Protein AF-A0ABD2Y5P5-F1 (afdb_monomer_lite)

Structure (mmCIF, N/CA/C/O backbone):
data_AF-A0ABD2Y5P5-F1
#
_entry.id   AF-A0ABD2Y5P5-F1
#
loop_
_atom_site.group_PDB
_atom_site.id
_atom_site.type_symbol
_atom_site.label_atom_id
_atom_site.label_alt_id
_atom_site.label_comp_id
_atom_site.label_asym_id
_atom_site.label_entity_id
_atom_site.label_seq_id
_atom_site.pdbx_PDB_ins_code
_atom_site.Cartn_x
_atom_site.Cartn_y
_atom_site.Cartn_z
_atom_site.occupancy
_atom_site.B_iso_or_equiv
_atom_site.auth_seq_id
_atom_site.auth_comp_id
_atom_site.auth_asym_id
_atom_site.auth_atom_id
_atom_site.pdbx_PDB_model_num
ATOM 1 N N . MET A 1 1 ? 3.695 -6.834 -4.003 1.00 49.66 1 MET A N 1
ATOM 2 C CA . MET A 1 1 ? 5.073 -6.501 -4.417 1.00 49.66 1 MET A CA 1
ATOM 3 C C . MET A 1 1 ? 5.995 -6.691 -3.229 1.00 49.66 1 MET A C 1
ATOM 5 O O . MET A 1 1 ? 5.520 -6.470 -2.120 1.00 49.66 1 MET A O 1
ATOM 9 N N . PRO A 1 2 ? 7.258 -7.117 -3.396 1.00 52.12 2 PRO A N 1
ATOM 10 C CA . PRO A 1 2 ? 8.217 -7.084 -2.301 1.00 52.12 2 PRO A CA 1
ATOM 11 C C . PRO A 1 2 ? 8.483 -5.614 -1.974 1.00 52.12 2 PRO A C 1
ATOM 13 O O . PRO A 1 2 ? 9.253 -4.943 -2.649 1.00 52.12 2 PRO A O 1
ATOM 16 N N . GLN A 1 3 ? 7.794 -5.104 -0.956 1.00 58.78 3 GLN A N 1
ATOM 17 C CA . GLN A 1 3 ? 7.821 -3.688 -0.563 1.00 58.78 3 GLN A CA 1
ATOM 18 C C . GLN A 1 3 ? 9.153 -3.288 0.090 1.00 58.78 3 GLN A C 1
ATOM 20 O O . GLN A 1 3 ? 9.392 -2.130 0.409 1.00 58.78 3 GLN A O 1
ATOM 25 N N . ASN A 1 4 ? 10.023 -4.273 0.319 1.00 64.38 4 ASN A N 1
ATOM 26 C CA . ASN A 1 4 ? 11.290 -4.117 0.997 1.00 64.38 4 ASN A CA 1
ATOM 27 C C . ASN A 1 4 ? 12.425 -4.649 0.116 1.00 64.38 4 ASN A C 1
ATOM 29 O O . ASN A 1 4 ? 12.566 -5.860 -0.076 1.00 64.38 4 ASN A O 1
ATOM 33 N N . HIS A 1 5 ? 13.287 -3.739 -0.334 1.00 62.28 5 HIS A N 1
ATOM 34 C CA . HIS A 1 5 ? 14.530 -4.036 -1.054 1.00 62.28 5 HIS A CA 1
ATOM 35 C C . HIS A 1 5 ? 15.489 -4.968 -0.304 1.00 62.28 5 HIS A C 1
ATOM 37 O O . HIS A 1 5 ? 16.393 -5.549 -0.898 1.00 62.28 5 HIS A O 1
ATOM 43 N N . ARG A 1 6 ? 15.328 -5.085 1.019 1.00 62.00 6 ARG A N 1
ATOM 44 C CA . ARG A 1 6 ? 16.136 -5.952 1.883 1.00 62.00 6 ARG A CA 1
ATOM 45 C C . ARG A 1 6 ? 15.536 -7.348 2.055 1.00 62.00 6 ARG A C 1
ATOM 47 O O . ARG A 1 6 ? 16.129 -8.166 2.751 1.00 62.00 6 ARG A O 1
ATOM 54 N N . SER A 1 7 ? 14.374 -7.626 1.461 1.00 75.50 7 SER A N 1
ATOM 55 C CA . SER A 1 7 ? 13.760 -8.953 1.533 1.00 75.50 7 SER A CA 1
ATOM 56 C C . SER A 1 7 ? 14.543 -9.976 0.703 1.00 75.50 7 SER A C 1
ATOM 58 O O . SER A 1 7 ? 15.077 -9.653 -0.357 1.00 75.50 7 SER A O 1
ATOM 60 N N . PHE A 1 8 ? 14.597 -11.226 1.174 1.00 77.94 8 PHE A N 1
ATOM 61 C CA . PHE A 1 8 ? 15.162 -12.342 0.403 1.00 77.94 8 PHE A CA 1
ATOM 62 C C . PHE A 1 8 ? 14.431 -12.523 -0.931 1.00 77.94 8 PHE A C 1
ATOM 64 O O . PHE A 1 8 ? 1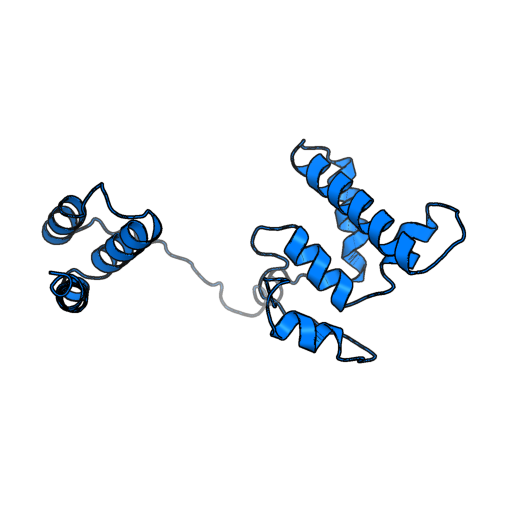5.075 -12.638 -1.966 1.00 77.94 8 PHE A O 1
ATOM 71 N N . LEU A 1 9 ? 13.104 -12.359 -0.918 1.00 79.94 9 LEU A N 1
ATOM 72 C CA . LEU A 1 9 ? 12.267 -12.367 -2.119 1.00 79.94 9 LEU A CA 1
ATOM 73 C C . LEU A 1 9 ? 12.750 -11.382 -3.188 1.00 79.94 9 LEU A C 1
ATOM 75 O O . LEU A 1 9 ? 12.733 -11.715 -4.365 1.00 79.94 9 LEU A O 1
ATOM 79 N N . TRP A 1 10 ? 13.183 -10.177 -2.805 1.00 77.38 10 TRP A N 1
ATOM 80 C CA . TRP A 1 10 ? 13.706 -9.206 -3.766 1.00 77.38 10 TRP A CA 1
ATOM 81 C C . TRP A 1 10 ? 14.985 -9.706 -4.445 1.00 77.38 10 TRP A C 1
ATOM 83 O O . TRP A 1 10 ? 15.111 -9.590 -5.661 1.00 77.38 10 TRP A O 1
ATOM 93 N N . LYS A 1 11 ? 15.914 -10.285 -3.674 1.00 79.56 11 LYS A N 1
ATOM 94 C CA . LYS A 1 11 ? 17.171 -10.827 -4.211 1.00 79.56 11 LYS A CA 1
ATOM 95 C C . LYS A 1 11 ? 16.901 -11.956 -5.196 1.00 79.56 11 LYS A C 1
ATOM 97 O O . LYS A 1 11 ? 17.394 -11.897 -6.320 1.00 79.56 11 LYS A O 1
ATOM 102 N N . ASP A 1 12 ? 16.050 -12.897 -4.802 1.00 83.06 12 ASP A N 1
ATOM 103 C CA . ASP A 1 12 ? 15.679 -14.032 -5.640 1.00 83.06 12 ASP A CA 1
ATOM 104 C C . ASP A 1 12 ? 15.040 -13.533 -6.943 1.00 83.06 12 ASP A C 1
ATOM 106 O O . ASP A 1 12 ? 15.469 -13.893 -8.037 1.00 83.06 12 ASP A O 1
ATOM 110 N N . LEU A 1 13 ? 14.081 -12.605 -6.849 1.00 80.06 13 LEU A N 1
ATOM 111 C CA . LEU A 1 13 ? 13.415 -12.008 -8.010 1.00 80.06 13 LEU A CA 1
ATOM 112 C C . LEU A 1 13 ? 14.384 -11.276 -8.949 1.00 80.06 13 LEU A C 1
ATOM 114 O O . LEU A 1 13 ? 14.219 -11.366 -10.160 1.00 80.06 13 LEU A O 1
ATOM 118 N N . THR A 1 14 ? 15.408 -10.595 -8.430 1.00 75.31 14 THR A N 1
ATOM 119 C CA . THR A 1 14 ? 16.427 -9.958 -9.284 1.00 75.31 14 THR A CA 1
ATOM 120 C C . THR A 1 14 ? 17.362 -10.952 -9.973 1.00 75.31 14 THR A C 1
ATOM 122 O O . THR A 1 14 ? 17.940 -10.627 -11.011 1.00 75.31 14 THR A O 1
ATOM 125 N N . GLU A 1 15 ? 17.525 -12.152 -9.418 1.00 80.88 15 GLU A N 1
ATOM 126 C CA . GLU A 1 15 ? 18.338 -13.215 -10.013 1.00 80.88 15 GLU A CA 1
ATOM 127 C C . GLU A 1 15 ? 17.591 -13.932 -11.151 1.00 80.88 15 GLU A C 1
ATOM 129 O O . GLU A 1 15 ? 18.197 -14.327 -12.154 1.00 80.88 15 GLU A O 1
ATOM 134 N N . PHE A 1 16 ? 16.261 -14.032 -11.053 1.00 79.00 16 PHE A N 1
ATOM 135 C CA . PHE A 1 16 ? 15.421 -14.632 -12.086 1.00 79.00 16 PHE A CA 1
ATOM 136 C C . PHE A 1 16 ? 15.402 -13.804 -13.382 1.00 79.00 16 PHE A C 1
ATOM 138 O O . PHE A 1 16 ? 14.762 -12.760 -13.492 1.00 79.00 16 PHE A O 1
ATOM 145 N N . LYS A 1 17 ? 16.048 -14.323 -14.433 1.00 72.62 17 LYS A N 1
ATOM 146 C CA . LYS A 1 17 ? 15.991 -13.747 -15.786 1.00 72.62 17 LYS A CA 1
ATOM 147 C C . LYS A 1 17 ? 14.814 -14.308 -16.573 1.00 72.62 17 LYS A C 1
ATOM 149 O O . LYS A 1 17 ? 14.927 -15.344 -17.226 1.00 72.62 17 LYS A O 1
ATOM 154 N N . THR A 1 18 ? 13.694 -13.600 -16.555 1.00 76.06 18 THR A N 1
ATOM 155 C CA . THR A 1 18 ? 12.560 -13.867 -17.449 1.00 76.06 18 THR A CA 1
ATOM 156 C C . THR A 1 18 ? 12.461 -12.790 -18.526 1.00 76.06 18 THR A C 1
ATOM 158 O O . THR A 1 18 ? 12.918 -11.662 -18.358 1.00 76.06 18 THR A O 1
ATOM 161 N N . TRP A 1 19 ? 11.880 -13.150 -19.670 1.00 73.00 19 TRP A N 1
ATOM 162 C CA . TRP A 1 19 ? 11.770 -12.252 -20.825 1.00 73.00 19 TRP A CA 1
ATOM 163 C C . TRP A 1 19 ? 10.673 -11.197 -20.655 1.00 73.00 19 TRP A C 1
ATOM 165 O O . TRP A 1 19 ? 10.684 -10.182 -21.345 1.00 73.00 19 TRP A O 1
ATOM 175 N N . ARG A 1 20 ? 9.688 -11.462 -19.789 1.00 79.19 20 ARG A N 1
ATOM 176 C CA . ARG A 1 20 ? 8.538 -10.589 -19.548 1.00 79.19 20 ARG A CA 1
ATOM 177 C C . ARG A 1 20 ? 8.142 -10.663 -18.083 1.00 79.19 20 ARG A C 1
ATOM 179 O O . ARG A 1 20 ? 7.877 -11.747 -17.569 1.00 79.19 20 ARG A O 1
ATOM 186 N N . TRP A 1 21 ? 8.056 -9.501 -17.456 1.00 83.75 21 TRP A N 1
ATOM 187 C CA . TRP A 1 21 ? 7.572 -9.333 -16.095 1.00 83.75 21 TRP A CA 1
ATOM 188 C C . TRP A 1 21 ? 6.183 -8.704 -16.134 1.00 83.75 21 TRP A C 1
ATOM 190 O O . TRP A 1 21 ? 5.989 -7.662 -16.755 1.00 83.75 21 TRP A O 1
ATOM 200 N N . ILE A 1 22 ? 5.217 -9.340 -15.471 1.00 83.94 22 ILE A N 1
ATOM 201 C CA . ILE A 1 22 ? 3.893 -8.763 -15.232 1.00 83.94 22 ILE A CA 1
ATOM 202 C C . ILE A 1 22 ? 3.695 -8.712 -13.725 1.00 83.94 22 ILE A C 1
ATOM 204 O O . ILE A 1 22 ? 3.686 -9.737 -13.045 1.00 83.94 22 ILE A O 1
ATOM 208 N N . ILE A 1 23 ? 3.553 -7.496 -13.215 1.00 83.12 23 ILE A N 1
ATOM 209 C CA . ILE A 1 23 ? 3.338 -7.206 -11.805 1.00 83.12 23 ILE A CA 1
ATOM 210 C C . ILE A 1 23 ? 1.859 -6.876 -11.618 1.00 83.12 23 ILE A C 1
ATOM 212 O O . ILE A 1 23 ? 1.341 -5.944 -12.226 1.00 83.12 23 ILE A O 1
ATOM 216 N N . LEU A 1 24 ? 1.180 -7.650 -10.772 1.00 85.00 24 LEU A N 1
ATOM 217 C CA . LEU A 1 24 ? -0.209 -7.403 -10.400 1.00 85.00 24 LEU A CA 1
ATOM 218 C C . LEU A 1 24 ? -0.253 -6.838 -8.982 1.00 85.00 24 LEU A C 1
ATOM 220 O O . LEU A 1 24 ? 0.206 -7.473 -8.028 1.00 85.00 24 LEU A O 1
ATOM 224 N N . SER A 1 25 ? -0.807 -5.640 -8.840 1.00 80.50 25 SER A N 1
ATOM 225 C CA . SER A 1 25 ? -1.046 -4.999 -7.551 1.00 80.50 25 SER A CA 1
ATOM 226 C C . SER A 1 25 ? -2.407 -4.312 -7.545 1.00 80.50 25 SER A C 1
ATOM 228 O O . SER A 1 25 ? -2.907 -3.858 -8.572 1.00 80.50 25 SER A O 1
ATOM 230 N N . ARG A 1 26 ? -3.038 -4.272 -6.367 1.00 75.00 26 ARG A N 1
ATOM 231 C CA . ARG A 1 26 ? -4.334 -3.605 -6.184 1.00 75.00 26 ARG A CA 1
ATOM 232 C C . ARG A 1 26 ? -4.193 -2.081 -6.158 1.00 75.00 26 ARG A C 1
ATOM 234 O O . ARG A 1 26 ? -5.094 -1.378 -6.595 1.00 75.00 26 ARG A O 1
ATOM 241 N N . THR A 1 27 ? -3.070 -1.592 -5.645 1.00 75.69 27 THR A N 1
ATOM 242 C CA . THR A 1 27 ? -2.660 -0.187 -5.656 1.00 75.69 27 THR A CA 1
ATOM 243 C C . THR A 1 27 ? -1.344 -0.067 -6.428 1.00 75.69 27 THR A C 1
ATOM 245 O O . THR A 1 27 ? -0.521 -0.987 -6.368 1.00 75.69 27 THR A O 1
ATOM 248 N N . PRO A 1 28 ? -1.129 1.019 -7.188 1.00 68.56 28 PRO A N 1
ATOM 249 C CA . PRO A 1 28 ? 0.101 1.194 -7.963 1.00 68.56 28 PRO A CA 1
ATOM 250 C C . PRO A 1 28 ? 1.337 1.338 -7.058 1.00 68.56 28 PRO A C 1
ATOM 252 O O . PRO A 1 28 ? 2.392 0.797 -7.370 1.00 68.56 28 PRO A O 1
ATOM 255 N N . PHE A 1 29 ? 1.187 2.014 -5.920 1.00 73.69 29 PHE A N 1
ATOM 256 C CA . PHE A 1 29 ? 2.123 2.072 -4.796 1.00 73.69 29 PHE A CA 1
ATOM 257 C C . PHE A 1 29 ? 1.312 2.407 -3.539 1.00 73.69 29 PHE A C 1
ATOM 259 O O . PHE A 1 29 ? 0.217 2.962 -3.665 1.00 73.69 29 PHE A O 1
ATOM 266 N N . MET A 1 30 ? 1.787 2.018 -2.354 1.00 64.81 30 MET A N 1
ATOM 267 C CA . MET A 1 30 ? 1.060 2.319 -1.115 1.00 64.81 30 MET A CA 1
ATOM 268 C C . MET A 1 30 ? 1.358 3.741 -0.644 1.00 64.81 30 MET A C 1
ATOM 270 O O . MET A 1 30 ? 0.466 4.576 -0.677 1.00 64.81 30 MET A O 1
ATOM 274 N N . ASP A 1 31 ? 2.616 4.025 -0.299 1.00 67.69 31 ASP A N 1
ATOM 275 C CA . ASP A 1 31 ? 2.998 5.318 0.292 1.00 67.69 31 ASP A CA 1
ATOM 276 C C . ASP A 1 31 ? 4.338 5.869 -0.216 1.00 67.69 31 ASP A C 1
ATOM 278 O O . ASP A 1 31 ? 4.643 7.038 0.007 1.00 67.69 31 ASP A O 1
ATOM 282 N N . ASN A 1 32 ? 5.165 5.059 -0.892 1.00 78.81 32 ASN A N 1
ATOM 283 C CA . ASN A 1 32 ? 6.526 5.463 -1.247 1.00 78.81 32 ASN A CA 1
ATOM 284 C C . ASN A 1 32 ? 6.809 5.332 -2.750 1.00 78.81 32 ASN A C 1
ATOM 286 O O . ASN A 1 32 ? 6.681 4.257 -3.337 1.00 78.81 32 ASN A O 1
ATOM 290 N N . PHE A 1 33 ? 7.291 6.415 -3.362 1.00 83.00 33 PHE A N 1
ATOM 291 C CA . PHE A 1 33 ? 7.791 6.410 -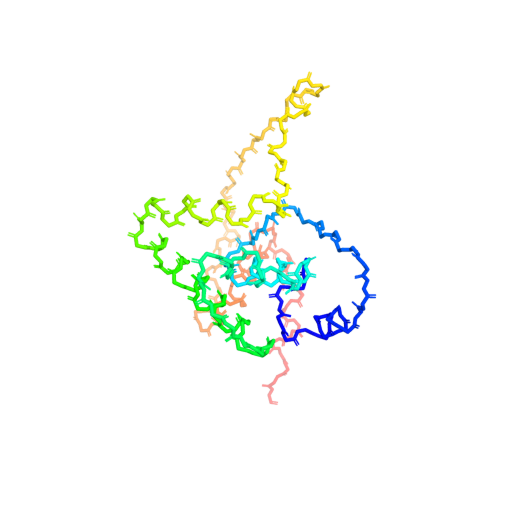4.736 1.00 83.00 33 PHE A CA 1
ATOM 292 C C . PHE A 1 33 ? 9.004 5.492 -4.934 1.00 83.00 33 PHE A C 1
ATOM 294 O O . PHE A 1 33 ? 9.229 5.027 -6.049 1.00 83.00 33 PHE A O 1
ATOM 301 N N . ASP A 1 34 ? 9.772 5.172 -3.892 1.00 80.81 34 ASP A N 1
ATOM 302 C CA . ASP A 1 34 ? 10.814 4.150 -4.004 1.00 80.81 34 ASP A CA 1
ATOM 303 C C . ASP A 1 34 ? 10.221 2.768 -4.296 1.00 80.81 34 ASP A C 1
ATOM 305 O O . ASP A 1 34 ? 10.765 2.042 -5.125 1.00 80.81 34 ASP A O 1
ATOM 309 N N . GLU A 1 35 ? 9.073 2.416 -3.702 1.00 79.88 35 GLU A N 1
ATOM 310 C CA . GLU A 1 35 ? 8.373 1.154 -3.994 1.00 79.88 35 GLU A CA 1
ATOM 311 C C . GLU A 1 35 ? 7.992 1.091 -5.480 1.00 79.88 35 GLU A C 1
ATOM 313 O O . GLU A 1 35 ? 8.218 0.082 -6.152 1.00 79.88 35 GLU A O 1
ATOM 318 N N . LEU A 1 36 ? 7.496 2.209 -6.014 1.00 83.12 36 LEU A N 1
ATOM 319 C CA . LEU A 1 36 ? 7.135 2.329 -7.421 1.00 83.12 36 LEU A CA 1
ATOM 320 C C . LEU A 1 36 ? 8.357 2.222 -8.342 1.00 83.12 36 LEU A C 1
ATOM 322 O O . LEU A 1 36 ? 8.329 1.464 -9.310 1.00 83.12 36 LEU A O 1
ATOM 326 N N . TYR A 1 37 ? 9.448 2.927 -8.026 1.00 81.88 37 TYR A N 1
ATOM 327 C CA . TYR A 1 37 ? 10.703 2.849 -8.782 1.00 81.88 37 TYR A CA 1
ATOM 328 C C . TYR A 1 37 ? 11.225 1.414 -8.857 1.00 81.88 37 TYR A C 1
ATOM 330 O O . TYR A 1 37 ? 11.651 0.945 -9.910 1.00 81.88 37 TYR A O 1
ATOM 338 N N . SER A 1 38 ? 11.151 0.704 -7.736 1.00 79.94 38 SER A N 1
ATOM 339 C CA . SER A 1 38 ? 11.556 -0.695 -7.617 1.00 79.94 38 SER A CA 1
ATOM 340 C C . SER A 1 38 ? 10.758 -1.596 -8.542 1.00 79.94 38 SER A C 1
ATOM 342 O O . SER A 1 38 ? 11.330 -2.369 -9.308 1.00 79.94 38 SER A O 1
ATOM 344 N N . ALA A 1 39 ? 9.430 -1.482 -8.486 1.00 81.94 39 ALA A N 1
ATOM 345 C CA . ALA A 1 39 ? 8.538 -2.271 -9.319 1.00 81.94 39 ALA A CA 1
ATOM 346 C C . ALA A 1 39 ? 8.796 -2.005 -10.810 1.00 81.94 39 ALA A C 1
ATOM 348 O O . ALA A 1 39 ? 8.906 -2.947 -11.593 1.00 81.94 39 ALA A O 1
ATOM 349 N N . LEU A 1 40 ? 8.980 -0.738 -11.191 1.00 81.50 40 LEU A N 1
ATOM 350 C CA . LEU A 1 40 ? 9.293 -0.351 -12.568 1.00 81.50 40 LEU A CA 1
ATOM 351 C C . LEU A 1 40 ? 10.651 -0.892 -13.028 1.00 81.50 40 LEU A C 1
ATOM 353 O O . LEU A 1 40 ? 10.762 -1.382 -14.150 1.00 81.50 40 LEU A O 1
ATOM 357 N N . PHE A 1 41 ? 11.666 -0.855 -12.161 1.00 78.75 41 PHE A N 1
ATOM 358 C CA . PHE A 1 41 ? 12.997 -1.374 -12.470 1.00 78.75 41 PHE A CA 1
ATOM 359 C C . PHE A 1 41 ? 13.012 -2.900 -12.643 1.00 78.75 41 PHE A C 1
ATOM 361 O O . PHE A 1 41 ? 13.723 -3.402 -13.510 1.00 78.75 41 PHE A O 1
ATOM 368 N N . LEU A 1 42 ? 12.210 -3.642 -11.869 1.00 79.50 42 LEU A N 1
ATOM 369 C CA . LEU A 1 42 ? 12.037 -5.086 -12.077 1.00 79.50 42 LEU A CA 1
ATOM 370 C C . LEU A 1 42 ? 11.343 -5.396 -13.403 1.00 79.50 42 LEU A C 1
ATOM 372 O O . LEU A 1 42 ? 11.753 -6.316 -14.105 1.00 79.50 42 LEU A O 1
ATOM 376 N N . VAL A 1 43 ? 10.288 -4.646 -13.741 1.00 80.31 43 VAL A N 1
ATOM 377 C CA . VAL A 1 43 ? 9.523 -4.882 -14.975 1.00 80.31 43 VAL A CA 1
ATOM 378 C C . VAL A 1 43 ? 10.347 -4.558 -16.212 1.00 80.31 43 VAL A C 1
ATOM 380 O O . VAL A 1 43 ? 10.240 -5.245 -17.228 1.00 80.31 43 VAL A O 1
ATOM 383 N N . ASN A 1 44 ? 11.173 -3.519 -16.123 1.00 76.31 44 ASN A N 1
ATOM 384 C CA . ASN A 1 44 ? 12.008 -3.079 -17.218 1.00 76.31 44 ASN A CA 1
ATOM 385 C C . ASN A 1 44 ? 13.389 -2.624 -16.712 1.00 76.31 44 ASN A C 1
ATOM 387 O O . ASN A 1 44 ? 13.565 -1.459 -16.352 1.00 76.31 44 ASN A O 1
ATOM 391 N N . PRO A 1 45 ? 14.410 -3.493 -16.733 1.00 70.31 45 PRO A N 1
ATOM 392 C CA . PRO A 1 45 ? 15.773 -3.085 -16.388 1.00 70.31 45 PRO A CA 1
ATOM 393 C C . PRO A 1 45 ? 16.362 -2.068 -17.392 1.00 70.31 45 PRO A C 1
ATOM 395 O O . PRO A 1 45 ? 17.225 -1.262 -17.029 1.00 70.31 45 PRO A O 1
ATOM 398 N N . ASP A 1 46 ? 15.846 -2.031 -18.627 1.00 68.06 46 ASP A N 1
ATOM 399 C CA . ASP A 1 46 ? 16.237 -1.093 -19.691 1.00 68.06 46 ASP A CA 1
ATOM 400 C C . ASP A 1 46 ? 15.439 0.226 -19.651 1.00 68.06 46 ASP A C 1
ATOM 402 O O . ASP A 1 46 ? 15.582 1.094 -20.519 1.00 68.06 46 ASP A O 1
ATOM 406 N N . LEU A 1 47 ? 14.648 0.451 -18.594 1.00 66.31 47 LEU A N 1
ATOM 407 C CA . LEU A 1 47 ? 14.005 1.738 -18.297 1.00 66.31 47 LEU A CA 1
ATOM 408 C C . LEU A 1 47 ? 15.033 2.889 -18.334 1.00 66.31 47 LEU A C 1
ATOM 410 O O . LEU A 1 47 ? 14.719 4.009 -18.745 1.00 66.31 47 LEU A O 1
ATOM 414 N N . SER A 1 48 ? 16.295 2.579 -18.003 1.00 58.94 48 SER A N 1
ATOM 415 C CA . SER A 1 48 ? 17.439 3.494 -18.105 1.00 58.94 48 SER A CA 1
ATOM 416 C C . SER A 1 48 ? 17.714 4.036 -19.493 1.00 58.94 48 SER A C 1
ATOM 418 O O . SER A 1 48 ? 17.996 5.228 -19.622 1.00 58.94 48 SER A O 1
ATOM 420 N N . ASP A 1 49 ? 17.544 3.229 -20.529 1.00 59.50 49 ASP A N 1
ATOM 421 C CA . ASP A 1 49 ? 17.832 3.644 -21.895 1.00 59.50 49 ASP A CA 1
ATOM 422 C C . ASP A 1 49 ? 16.698 4.498 -22.477 1.00 59.50 49 ASP A C 1
ATOM 424 O O . ASP A 1 49 ? 16.954 5.492 -23.161 1.00 59.50 49 ASP A O 1
ATOM 428 N N . THR A 1 50 ? 15.447 4.208 -22.108 1.00 55.19 50 THR A N 1
ATOM 429 C CA . THR A 1 50 ? 14.268 4.960 -22.577 1.00 55.19 50 THR A CA 1
ATOM 430 C C . THR A 1 50 ? 14.268 6.396 -22.038 1.00 55.19 50 THR A C 1
ATOM 432 O O . THR A 1 50 ? 14.013 7.351 -22.773 1.00 55.19 50 THR A O 1
ATOM 435 N N . ILE A 1 51 ? 14.637 6.572 -20.767 1.00 54.88 51 ILE A N 1
ATOM 436 C CA . ILE A 1 51 ? 14.630 7.875 -20.084 1.00 54.88 51 ILE A CA 1
ATOM 437 C C . ILE A 1 51 ? 15.931 8.656 -20.328 1.00 54.88 51 ILE A C 1
ATOM 439 O O . ILE A 1 51 ? 15.896 9.889 -20.413 1.00 54.88 51 ILE A O 1
ATOM 443 N N . SER A 1 52 ? 17.070 7.964 -20.471 1.00 51.09 52 SER A N 1
ATOM 444 C CA . SER A 1 52 ? 18.362 8.591 -20.776 1.00 51.09 52 SER A CA 1
ATOM 445 C C . SER A 1 52 ? 18.489 9.021 -22.238 1.00 51.09 52 SER A C 1
ATOM 447 O O . SER A 1 52 ? 19.311 9.883 -22.514 1.00 51.09 52 SER A O 1
ATOM 449 N N . SER A 1 53 ? 17.679 8.506 -23.172 1.00 46.06 53 SER A N 1
ATOM 450 C CA . SER A 1 53 ? 17.726 8.910 -24.593 1.00 46.06 53 SER A CA 1
ATOM 451 C C . SER A 1 53 ? 17.465 10.408 -24.843 1.00 46.06 53 SER A C 1
ATOM 453 O O . SER A 1 53 ? 17.867 10.937 -25.875 1.00 46.06 53 SER A O 1
ATOM 455 N N . LYS A 1 54 ? 16.865 11.126 -23.879 1.00 48.50 54 LYS A N 1
ATOM 456 C CA . LYS A 1 54 ? 16.730 12.598 -23.904 1.00 48.50 54 LYS A CA 1
ATOM 457 C C . LYS A 1 54 ? 18.002 13.349 -23.472 1.00 48.50 54 LYS A C 1
ATOM 459 O O . LYS A 1 54 ? 18.047 14.570 -23.574 1.00 48.50 54 LYS A O 1
ATOM 464 N N . SER A 1 55 ? 19.022 12.652 -22.976 1.00 43.06 55 SER A N 1
ATOM 465 C CA . SER A 1 55 ? 20.298 13.210 -22.525 1.00 43.06 55 SER A CA 1
ATOM 466 C C . SER A 1 55 ? 21.439 12.440 -23.186 1.00 43.06 55 SER A C 1
ATOM 468 O O . SER A 1 55 ? 21.799 11.334 -22.787 1.00 43.06 55 SER A O 1
ATOM 470 N N . CYS A 1 56 ? 21.997 13.020 -24.245 1.00 38.03 56 CYS A N 1
ATOM 471 C CA . CYS A 1 56 ? 23.150 12.482 -24.950 1.00 38.03 56 CYS A CA 1
ATOM 472 C C . CYS A 1 56 ? 24.318 12.246 -23.977 1.00 38.03 56 CYS A C 1
ATOM 474 O O . CYS A 1 56 ? 24.901 13.209 -23.489 1.00 38.03 56 CYS A O 1
ATOM 476 N N . SER A 1 57 ? 24.705 10.994 -23.719 1.00 40.84 57 SER A N 1
ATOM 477 C CA . SER A 1 57 ? 26.112 10.636 -23.477 1.00 40.84 57 SER A CA 1
ATOM 478 C C . SER A 1 57 ? 26.335 9.123 -23.447 1.00 40.84 57 SER A C 1
ATOM 480 O O . SER A 1 57 ? 25.589 8.347 -22.851 1.00 40.84 57 SER A O 1
ATOM 482 N N . ASN A 1 58 ? 27.414 8.713 -24.111 1.00 48.78 58 ASN A N 1
ATOM 483 C CA . ASN A 1 58 ? 27.982 7.376 -24.031 1.00 48.78 58 ASN A CA 1
ATOM 484 C C . ASN A 1 58 ? 28.473 7.094 -22.600 1.00 48.78 58 ASN A C 1
ATOM 486 O O . ASN A 1 58 ? 29.160 7.941 -22.033 1.00 48.78 58 ASN A O 1
ATOM 490 N N . ASN A 1 59 ? 28.188 5.891 -22.077 1.00 42.03 59 ASN A N 1
ATOM 491 C CA . ASN A 1 59 ? 29.112 4.989 -21.352 1.00 42.03 59 ASN A CA 1
ATOM 492 C C . ASN A 1 59 ? 28.459 4.160 -20.220 1.00 42.03 59 ASN A C 1
ATOM 494 O O . ASN A 1 59 ? 27.643 4.638 -19.444 1.00 42.03 59 ASN A O 1
ATOM 498 N N . ARG A 1 60 ? 28.902 2.891 -20.158 1.00 43.34 60 ARG A N 1
ATOM 499 C CA . ARG A 1 60 ? 28.907 1.899 -19.055 1.00 43.34 60 ARG A CA 1
ATOM 500 C C . ARG A 1 60 ? 27.616 1.741 -18.223 1.00 43.34 60 ARG A C 1
ATOM 502 O O . ARG A 1 60 ? 27.255 2.583 -17.408 1.00 43.34 60 ARG A O 1
ATOM 509 N N . ARG A 1 61 ? 27.002 0.552 -18.335 1.00 48.62 61 ARG A N 1
ATOM 510 C CA . ARG A 1 61 ? 25.754 0.107 -17.666 1.00 48.62 61 ARG A CA 1
ATOM 511 C C . ARG A 1 61 ? 25.663 0.415 -16.157 1.00 48.62 61 ARG A C 1
ATOM 513 O O . ARG A 1 61 ? 24.569 0.667 -15.671 1.00 48.62 61 ARG A O 1
ATOM 520 N N . GLY A 1 62 ? 26.783 0.477 -15.431 1.00 48.72 62 GLY A N 1
ATOM 521 C CA . GLY A 1 62 ? 26.797 0.832 -14.002 1.00 48.72 62 GLY A CA 1
ATOM 522 C C . GLY A 1 62 ? 26.516 2.311 -13.686 1.00 48.72 62 GLY A C 1
ATOM 523 O O . GLY A 1 62 ? 26.083 2.626 -12.584 1.00 48.72 62 GLY A O 1
ATOM 524 N N . GLN A 1 63 ? 26.723 3.230 -14.636 1.00 48.94 63 GLN A N 1
ATOM 525 C CA . GLN A 1 63 ? 26.554 4.676 -14.427 1.00 48.94 63 GLN A CA 1
ATOM 526 C C . GLN A 1 63 ? 25.119 5.152 -14.727 1.00 48.94 63 GLN A C 1
ATOM 528 O O . GLN A 1 63 ? 24.631 6.085 -14.089 1.00 48.94 63 GLN A O 1
ATOM 533 N N . LYS A 1 64 ? 24.415 4.468 -15.640 1.00 53.91 64 LYS A N 1
ATOM 534 C CA . LYS A 1 64 ? 23.055 4.812 -16.098 1.00 53.91 64 LYS A CA 1
ATOM 535 C C . LYS A 1 64 ? 21.978 4.641 -15.022 1.00 53.91 64 LYS A C 1
ATOM 537 O O . LYS A 1 64 ? 21.120 5.508 -14.876 1.00 53.91 64 LYS A O 1
ATOM 542 N N . SER A 1 65 ? 22.068 3.576 -14.220 1.00 57.81 65 SER A N 1
ATOM 543 C CA . SER A 1 65 ? 21.158 3.332 -13.087 1.00 57.81 65 SER A CA 1
ATOM 544 C C . SER A 1 65 ? 21.172 4.490 -12.079 1.00 57.81 65 SER A C 1
ATOM 546 O O . SER A 1 65 ? 20.127 4.912 -11.591 1.00 57.81 65 SER A O 1
ATOM 548 N N . ASN A 1 66 ? 22.348 5.073 -11.821 1.00 64.81 66 ASN A N 1
ATOM 549 C CA . ASN A 1 66 ? 22.483 6.207 -10.904 1.00 64.81 66 ASN A CA 1
ATOM 550 C C . ASN A 1 66 ? 21.911 7.510 -11.480 1.00 64.81 66 ASN A C 1
ATOM 552 O O . ASN A 1 66 ? 21.408 8.334 -10.723 1.00 64.81 66 ASN A O 1
ATOM 556 N N . VAL A 1 67 ? 21.980 7.715 -12.800 1.00 68.88 67 VAL A N 1
ATOM 557 C CA . VAL A 1 67 ? 21.404 8.903 -13.457 1.00 68.88 67 VAL A CA 1
ATOM 558 C C . VAL A 1 67 ? 19.881 8.854 -13.417 1.00 68.88 67 VAL A C 1
ATOM 560 O O . VAL A 1 67 ? 19.250 9.853 -13.072 1.00 68.88 67 VAL A O 1
ATOM 563 N N . LEU A 1 68 ? 19.289 7.689 -13.697 1.00 72.94 68 LEU A N 1
ATOM 564 C CA . LEU A 1 68 ? 17.851 7.511 -13.537 1.00 72.94 68 LEU A CA 1
ATOM 565 C C . LEU A 1 68 ? 17.391 7.737 -12.114 1.00 72.94 68 LEU A C 1
ATOM 567 O O . LEU A 1 68 ? 16.438 8.479 -11.914 1.00 72.94 68 LEU A O 1
ATOM 571 N N . LYS A 1 69 ? 18.057 7.100 -11.146 1.00 79.19 69 LYS A N 1
ATOM 572 C CA . LYS A 1 69 ? 17.662 7.214 -9.748 1.00 79.19 69 LYS A CA 1
ATOM 573 C C . LYS A 1 69 ? 17.726 8.672 -9.294 1.00 79.19 69 LYS A C 1
ATOM 575 O O . LYS A 1 69 ? 16.758 9.172 -8.748 1.00 79.19 69 LYS A O 1
ATOM 580 N N . LYS A 1 70 ? 18.773 9.412 -9.678 1.00 79.69 70 LYS A N 1
ATOM 581 C CA . LYS A 1 70 ? 18.870 10.861 -9.427 1.00 79.69 70 LYS A CA 1
ATOM 582 C C . LYS A 1 70 ? 17.748 11.673 -10.075 1.00 79.69 70 LYS A C 1
ATOM 584 O O . LYS A 1 70 ? 17.239 12.600 -9.449 1.00 79.69 70 LYS A O 1
ATOM 589 N N . ARG A 1 71 ? 17.375 11.372 -11.325 1.00 80.88 71 ARG A N 1
ATOM 590 C CA . ARG A 1 71 ? 16.274 12.069 -12.012 1.00 80.88 71 ARG A CA 1
ATOM 591 C C . ARG A 1 71 ? 14.930 11.739 -11.371 1.00 80.88 71 ARG A C 1
ATOM 593 O O . ARG A 1 71 ? 14.134 12.648 -11.173 1.00 80.88 71 ARG A O 1
ATOM 600 N N . TRP A 1 72 ? 14.712 10.477 -11.015 1.00 84.31 72 TRP A N 1
ATOM 601 C CA . TRP A 1 72 ? 13.546 10.023 -10.268 1.00 84.31 72 TRP A CA 1
ATOM 602 C C . TRP A 1 72 ? 13.435 10.765 -8.939 1.00 84.31 72 TRP A C 1
ATOM 604 O O . TRP A 1 72 ? 12.437 11.435 -8.715 1.00 84.31 72 TRP A O 1
ATOM 614 N N . ASP A 1 73 ? 14.498 10.753 -8.133 1.00 84.38 73 ASP A N 1
ATOM 615 C CA . ASP A 1 73 ? 14.527 11.420 -6.831 1.00 84.38 73 ASP A CA 1
ATOM 616 C C . ASP A 1 73 ? 14.326 12.942 -6.980 1.00 84.38 73 ASP A C 1
ATOM 618 O O . ASP A 1 73 ? 13.699 13.587 -6.143 1.00 84.38 73 ASP A O 1
ATOM 622 N N . SER A 1 74 ? 14.815 13.546 -8.070 1.00 83.38 74 SER A N 1
ATOM 623 C CA . SER A 1 74 ? 14.575 14.966 -8.368 1.00 83.38 74 SER A CA 1
ATOM 624 C C . SER A 1 74 ? 13.108 15.248 -8.699 1.00 83.38 74 SER A C 1
ATOM 626 O O . SER A 1 74 ? 12.564 16.245 -8.228 1.00 83.38 74 SER A O 1
ATOM 628 N N . LEU A 1 75 ? 12.469 14.382 -9.494 1.00 82.25 75 LEU A N 1
ATOM 629 C CA . LEU A 1 75 ? 11.055 14.503 -9.849 1.00 82.25 75 LEU A CA 1
ATOM 630 C C . LEU A 1 75 ? 10.165 14.295 -8.624 1.00 82.25 75 LEU A C 1
ATOM 632 O O . LEU A 1 75 ? 9.298 15.123 -8.370 1.00 82.25 75 LEU A O 1
ATOM 636 N N . THR A 1 76 ? 10.411 13.262 -7.819 1.00 83.31 76 THR A N 1
ATOM 637 C CA . THR A 1 76 ? 9.604 12.973 -6.624 1.00 83.31 76 THR A CA 1
ATOM 638 C C . THR A 1 76 ? 9.729 14.076 -5.574 1.00 83.31 76 THR A C 1
ATOM 640 O O . THR A 1 76 ? 8.717 14.553 -5.073 1.00 83.31 76 THR A O 1
ATOM 643 N N . ASN A 1 77 ? 10.937 14.594 -5.327 1.00 82.06 77 ASN A N 1
ATOM 644 C CA . ASN A 1 77 ? 11.140 15.719 -4.403 1.00 82.06 77 ASN A CA 1
ATOM 645 C C . ASN A 1 77 ? 10.534 17.045 -4.912 1.00 82.06 77 ASN A C 1
ATOM 647 O O . ASN A 1 77 ? 10.254 17.951 -4.124 1.00 82.06 77 ASN A O 1
ATOM 651 N N . ALA A 1 78 ? 10.367 17.209 -6.230 1.00 78.25 78 ALA A N 1
ATOM 652 C CA . ALA A 1 78 ? 9.727 18.384 -6.826 1.00 78.25 78 ALA A CA 1
ATOM 653 C C . ALA A 1 78 ? 8.188 18.320 -6.776 1.00 78.25 78 ALA A C 1
ATOM 655 O O . ALA A 1 78 ? 7.534 19.369 -6.841 1.00 78.25 78 ALA A O 1
ATOM 656 N N . ILE A 1 79 ? 7.619 17.120 -6.623 1.00 76.50 79 ILE A N 1
ATOM 657 C CA . ILE A 1 79 ? 6.179 16.903 -6.425 1.00 76.50 79 ILE A CA 1
ATOM 658 C C . ILE A 1 79 ? 5.761 17.352 -5.028 1.00 76.50 79 ILE A C 1
ATOM 660 O O . ILE A 1 79 ? 4.763 18.061 -4.901 1.00 76.50 79 ILE A O 1
ATOM 664 N N . ASP A 1 80 ? 6.572 17.069 -4.005 1.00 69.31 80 ASP A N 1
ATOM 665 C CA . ASP A 1 80 ? 6.342 17.576 -2.642 1.00 69.31 80 ASP A CA 1
ATOM 666 C C . ASP A 1 80 ? 6.296 19.114 -2.595 1.00 69.31 80 ASP A C 1
ATOM 668 O O . ASP A 1 80 ? 5.632 19.714 -1.749 1.00 69.31 80 ASP A O 1
ATOM 672 N N . LYS A 1 81 ? 6.943 19.773 -3.564 1.00 73.88 81 LYS A N 1
ATOM 673 C CA . LYS A 1 81 ? 6.946 21.232 -3.746 1.00 73.88 81 LYS A CA 1
ATOM 674 C C . LYS A 1 81 ? 5.809 21.753 -4.644 1.00 73.88 81 LYS A C 1
ATOM 676 O O . LYS A 1 81 ? 5.821 22.932 -4.988 1.00 73.88 81 LYS A O 1
ATOM 681 N N . LYS A 1 82 ? 4.835 20.906 -5.013 1.00 70.12 82 LYS A N 1
ATOM 682 C CA . LYS A 1 82 ? 3.655 21.213 -5.852 1.00 70.12 82 LYS A CA 1
ATOM 683 C C . LYS A 1 82 ? 3.983 21.835 -7.216 1.00 70.12 82 LYS A C 1
ATOM 685 O O . LYS A 1 82 ? 3.367 22.817 -7.621 1.00 70.12 82 LYS A O 1
ATOM 690 N N . SER A 1 83 ? 4.954 21.280 -7.941 1.00 74.88 83 SER A N 1
ATOM 691 C CA . SER A 1 83 ? 5.195 21.697 -9.330 1.00 74.88 83 SER A CA 1
ATOM 692 C C . SER A 1 83 ? 4.426 20.814 -10.323 1.00 74.88 83 SER A C 1
ATOM 694 O O . SER A 1 83 ? 4.799 19.664 -10.556 1.00 74.88 83 SER A O 1
ATOM 696 N N . ASP A 1 84 ? 3.376 21.353 -10.950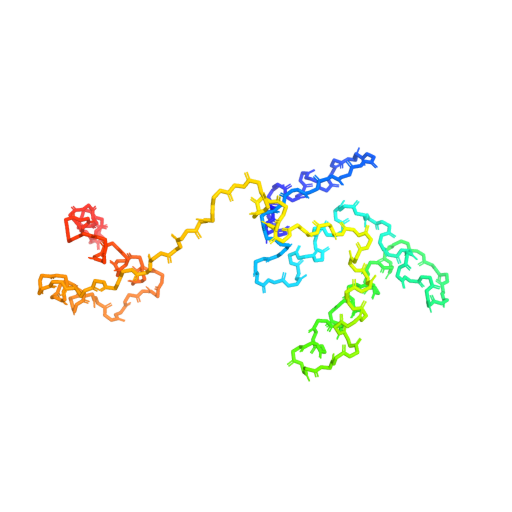 1.00 79.12 84 ASP A N 1
ATOM 697 C CA . ASP A 1 84 ? 2.505 20.605 -11.880 1.00 79.12 84 ASP A CA 1
ATOM 698 C C . ASP A 1 84 ? 3.279 19.967 -13.047 1.00 79.12 84 ASP A C 1
ATOM 700 O O . ASP A 1 84 ? 3.026 18.827 -13.436 1.00 79.12 84 ASP A O 1
ATOM 704 N N . LYS A 1 85 ? 4.319 20.651 -13.535 1.00 83.12 85 LYS A N 1
ATOM 705 C CA . LYS A 1 85 ? 5.185 20.162 -14.617 1.00 83.12 85 LYS A CA 1
ATOM 706 C C . LYS A 1 85 ? 5.931 18.868 -14.260 1.00 83.12 85 LYS A C 1
ATOM 708 O O . LYS A 1 85 ? 6.105 18.007 -15.118 1.00 83.12 85 LYS A O 1
ATOM 713 N N . SER A 1 86 ? 6.372 18.718 -13.007 1.00 80.44 86 SER A N 1
ATOM 714 C CA . SER A 1 86 ? 7.068 17.498 -12.561 1.00 80.44 86 SER A CA 1
ATOM 715 C C . SER A 1 86 ? 6.121 16.297 -12.487 1.00 80.44 86 SER A C 1
ATOM 717 O O . SER A 1 86 ? 6.522 15.177 -12.799 1.00 80.44 86 SER A O 1
ATOM 719 N N . ILE A 1 87 ? 4.849 16.541 -12.150 1.00 84.31 87 ILE A N 1
ATOM 720 C CA . ILE A 1 87 ? 3.803 15.516 -12.096 1.00 84.31 87 ILE A CA 1
ATOM 721 C C . ILE A 1 87 ? 3.483 15.013 -13.505 1.00 84.31 87 ILE A C 1
ATOM 723 O O . ILE A 1 87 ? 3.378 13.806 -13.713 1.00 84.31 87 ILE A O 1
ATOM 727 N N . GLU A 1 88 ? 3.336 15.909 -14.482 1.00 86.12 88 GLU A N 1
ATOM 728 C CA . GLU A 1 88 ? 3.098 15.530 -15.881 1.00 86.12 88 GLU A CA 1
ATOM 729 C C . GLU A 1 88 ? 4.266 14.734 -16.472 1.00 86.12 88 GLU A C 1
ATOM 731 O O . GLU A 1 88 ? 4.057 13.732 -17.165 1.00 86.12 88 GLU A O 1
ATOM 736 N N . GLU A 1 89 ? 5.500 15.136 -16.160 1.00 85.12 89 GLU A N 1
ATOM 737 C CA . GLU A 1 89 ? 6.697 14.414 -16.585 1.00 85.12 89 GLU A CA 1
ATOM 738 C C . GLU A 1 89 ? 6.760 13.013 -15.961 1.00 85.12 89 GLU A C 1
ATOM 740 O O . GLU A 1 89 ? 7.017 12.037 -16.670 1.00 85.12 89 GLU A O 1
ATOM 745 N N . LEU A 1 90 ? 6.457 12.893 -14.663 1.00 85.31 90 LEU A N 1
ATOM 746 C CA . LEU A 1 90 ? 6.402 11.605 -13.973 1.00 85.31 90 LEU A CA 1
ATOM 747 C C . LEU A 1 90 ? 5.308 10.697 -14.552 1.00 85.31 90 LEU A C 1
ATOM 749 O O . LEU A 1 90 ? 5.564 9.526 -14.824 1.00 85.31 90 LEU A O 1
ATOM 753 N N . LYS A 1 91 ? 4.105 11.233 -14.790 1.00 86.12 91 LYS A N 1
ATOM 754 C CA . LYS A 1 91 ? 3.003 10.488 -15.418 1.00 86.12 91 LYS A CA 1
ATOM 755 C C . LYS A 1 91 ? 3.420 9.948 -16.781 1.00 86.12 91 LYS A C 1
ATOM 757 O O . LYS A 1 91 ? 3.293 8.754 -17.014 1.00 86.12 91 LYS A O 1
ATOM 762 N N . SER A 1 92 ? 4.003 10.796 -17.627 1.00 86.31 92 SER A N 1
ATOM 763 C CA . SER A 1 92 ? 4.472 10.410 -18.966 1.00 86.31 92 SER A CA 1
ATOM 764 C C . SER A 1 92 ? 5.563 9.335 -18.932 1.00 86.31 92 SER A C 1
ATOM 766 O O . SER A 1 92 ? 5.665 8.520 -19.843 1.00 86.31 92 SER A O 1
ATOM 768 N N . MET A 1 93 ? 6.402 9.335 -17.892 1.00 83.56 93 MET A N 1
ATOM 769 C CA . MET A 1 93 ? 7.451 8.332 -17.705 1.00 83.56 93 MET A CA 1
ATOM 770 C C . MET A 1 93 ? 6.889 6.955 -17.317 1.00 83.56 93 MET A C 1
ATOM 772 O O . MET A 1 93 ? 7.468 5.937 -17.694 1.00 83.56 93 MET A O 1
ATOM 776 N N . ILE A 1 94 ? 5.797 6.919 -16.553 1.00 85.75 94 ILE A N 1
ATOM 777 C CA . ILE A 1 94 ? 5.232 5.692 -15.969 1.00 85.75 94 ILE A CA 1
ATOM 778 C C . ILE A 1 94 ? 4.122 5.090 -16.843 1.00 85.75 94 ILE A C 1
ATOM 780 O O . ILE A 1 94 ? 3.964 3.871 -16.862 1.00 85.75 94 ILE A O 1
ATOM 784 N N . ASP A 1 95 ? 3.402 5.925 -17.594 1.00 85.19 95 ASP A N 1
ATOM 785 C CA . ASP A 1 95 ? 2.297 5.560 -18.492 1.00 85.19 95 ASP A CA 1
ATOM 786 C C . ASP A 1 95 ? 2.535 4.299 -19.354 1.00 85.19 95 ASP A C 1
ATOM 788 O O . ASP A 1 95 ? 1.698 3.398 -19.315 1.00 85.19 95 ASP A O 1
ATOM 792 N N . PRO A 1 96 ? 3.683 4.122 -20.046 1.00 85.31 96 PRO A N 1
ATOM 793 C CA . PRO A 1 96 ? 3.895 2.936 -20.882 1.00 85.31 96 PRO A CA 1
ATOM 794 C C . PRO A 1 96 ? 4.032 1.619 -20.101 1.00 85.31 96 PRO A C 1
ATOM 796 O O . PRO A 1 96 ? 3.968 0.546 -20.699 1.00 85.31 96 PRO A O 1
ATOM 799 N N . PHE A 1 97 ? 4.247 1.677 -18.785 1.00 81.69 97 PHE A N 1
ATOM 800 C CA . PHE A 1 97 ? 4.504 0.504 -17.945 1.00 81.69 97 PHE A CA 1
ATOM 801 C C . PHE A 1 97 ? 3.373 0.203 -16.966 1.00 81.69 97 PHE A C 1
ATOM 803 O O . PHE A 1 97 ? 3.288 -0.914 -16.453 1.00 81.69 97 PHE A O 1
ATOM 810 N N . LEU A 1 98 ? 2.516 1.183 -16.685 1.00 84.75 98 LEU A N 1
ATOM 811 C CA . LEU A 1 98 ? 1.500 1.085 -15.652 1.00 84.75 98 LEU A CA 1
ATOM 812 C C . LEU A 1 98 ? 0.103 1.155 -16.260 1.00 84.75 98 LEU A C 1
ATOM 814 O O . LEU A 1 98 ? -0.366 2.210 -16.675 1.00 84.75 98 LEU A O 1
ATOM 818 N N . HIS A 1 99 ? -0.605 0.033 -16.213 1.00 85.12 99 HIS A N 1
ATOM 819 C CA . HIS A 1 99 ? -2.028 0.003 -16.515 1.00 85.12 99 HIS A CA 1
ATOM 820 C C . HIS A 1 99 ? -2.837 0.087 -15.215 1.00 85.12 99 HIS A C 1
ATOM 822 O O . HIS A 1 99 ? -2.852 -0.864 -14.432 1.00 85.12 99 HIS A O 1
ATOM 828 N N . VAL A 1 100 ? -3.511 1.217 -14.979 1.00 82.44 100 VAL A N 1
ATOM 829 C CA . VAL A 1 100 ? -4.413 1.389 -13.829 1.00 82.44 100 VAL A CA 1
ATOM 830 C C . VAL A 1 100 ? -5.856 1.289 -14.289 1.00 82.44 100 VAL A C 1
ATOM 832 O O . VAL A 1 100 ? -6.309 2.038 -15.152 1.00 82.44 100 VAL A O 1
ATOM 835 N N . TYR A 1 101 ? -6.593 0.381 -13.663 1.00 78.38 101 TYR A N 1
ATOM 836 C CA . TYR A 1 101 ? -8.014 0.222 -13.897 1.00 78.38 101 TYR A CA 1
ATOM 837 C C . TYR A 1 101 ? -8.819 0.827 -12.738 1.00 78.38 101 TYR A C 1
ATOM 839 O O . TYR A 1 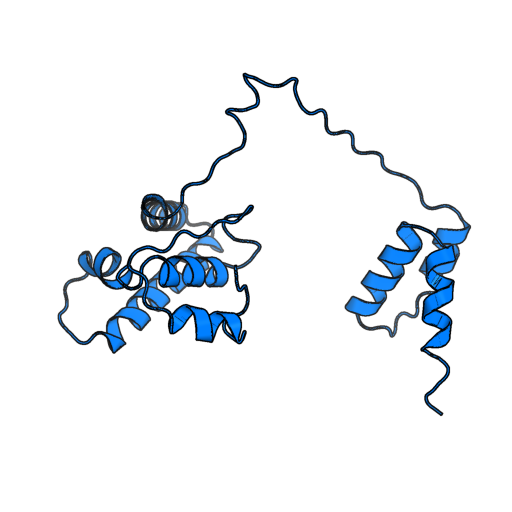101 ? -8.739 0.365 -11.602 1.00 78.38 101 TYR A O 1
ATOM 847 N N . ASN A 1 102 ? -9.629 1.847 -13.037 1.00 74.56 102 ASN A N 1
ATOM 848 C CA . ASN A 1 102 ? -10.338 2.658 -12.035 1.00 74.56 102 ASN A CA 1
ATOM 849 C C . ASN A 1 102 ? -11.686 2.070 -11.570 1.00 74.56 102 ASN A C 1
ATOM 851 O O . ASN A 1 102 ? -12.452 2.749 -10.892 1.00 74.56 102 ASN A O 1
ATOM 855 N N . GLY A 1 103 ? -12.010 0.821 -11.924 1.00 68.62 103 GLY A N 1
ATOM 856 C CA . GLY A 1 103 ? -13.211 0.151 -11.409 1.00 68.62 103 GLY A CA 1
ATOM 857 C C . GLY A 1 103 ? -14.529 0.485 -12.118 1.00 68.62 103 GLY A C 1
ATOM 858 O O . GLY A 1 103 ? -15.571 -0.001 -11.687 1.00 68.62 103 GLY A O 1
ATOM 859 N N . THR A 1 104 ? -14.519 1.268 -13.200 1.00 69.38 104 THR A N 1
ATOM 860 C CA . THR A 1 104 ? -15.746 1.788 -13.835 1.00 69.38 104 THR A CA 1
ATOM 861 C C . THR A 1 104 ? -16.447 0.819 -14.793 1.00 69.38 104 THR A C 1
ATOM 863 O O . THR A 1 104 ? -17.661 0.890 -14.915 1.00 69.38 104 THR A O 1
ATOM 866 N N . VAL A 1 105 ? -15.762 -0.151 -15.413 1.00 67.00 105 VAL A N 1
ATOM 867 C CA . VAL A 1 105 ? -16.379 -1.100 -16.380 1.00 67.00 105 VAL A CA 1
ATOM 868 C C . VAL A 1 105 ? -17.445 -1.991 -15.736 1.00 67.00 105 VAL A C 1
ATOM 870 O O . VAL A 1 105 ? -18.356 -2.467 -16.411 1.00 67.00 105 VAL A O 1
ATOM 873 N N . LEU A 1 106 ? -17.365 -2.211 -14.422 1.00 66.81 106 LEU A N 1
ATOM 874 C CA . LEU A 1 106 ? -18.383 -2.969 -13.699 1.00 66.81 106 LEU A CA 1
ATOM 875 C C . LEU A 1 106 ? -19.573 -2.107 -13.255 1.00 66.81 106 LEU A C 1
ATOM 877 O O . LEU A 1 106 ? -20.606 -2.679 -12.929 1.00 66.81 106 LEU A O 1
ATOM 881 N N . GLN A 1 107 ? -19.477 -0.770 -13.281 1.00 67.31 107 GLN A N 1
ATOM 882 C CA . GLN A 1 107 ? -20.601 0.110 -12.925 1.00 67.31 107 GLN A CA 1
ATOM 883 C C . GLN A 1 107 ? -21.741 0.024 -13.946 1.00 67.31 107 GLN A C 1
ATOM 885 O O . GLN A 1 107 ? -22.903 0.080 -13.558 1.00 67.31 107 GLN A O 1
ATOM 890 N N . ASP A 1 108 ? -21.416 -0.192 -15.223 1.00 71.50 108 ASP A N 1
ATOM 891 C CA . ASP A 1 108 ? -22.414 -0.321 -16.293 1.00 71.50 108 ASP A CA 1
ATOM 892 C C . ASP A 1 108 ? -23.111 -1.695 -16.301 1.00 71.50 108 ASP A C 1
ATOM 894 O O . ASP A 1 108 ? -24.150 -1.867 -16.937 1.00 71.50 108 ASP A O 1
ATOM 898 N N . ARG A 1 109 ? -22.525 -2.704 -15.634 1.00 73.06 109 ARG A N 1
ATOM 899 C CA . ARG A 1 109 ? -22.948 -4.118 -15.720 1.00 73.06 109 ARG A CA 1
ATOM 900 C C . ARG A 1 109 ? -23.387 -4.736 -14.395 1.00 73.06 109 ARG A C 1
ATOM 902 O O . ARG A 1 109 ? -24.004 -5.798 -14.416 1.00 73.06 109 ARG A O 1
ATOM 909 N N . LEU A 1 110 ? -23.061 -4.121 -13.260 1.00 76.75 110 LEU A N 1
ATOM 910 C CA . LEU A 1 110 ? -23.423 -4.602 -11.929 1.00 76.75 110 LEU A CA 1
ATOM 911 C C . LEU A 1 110 ? -24.229 -3.537 -11.175 1.00 76.75 110 LEU A C 1
ATOM 913 O O . LEU A 1 110 ? -23.949 -2.346 -11.314 1.00 76.75 110 LEU A O 1
ATOM 917 N N . PRO A 1 111 ? -25.209 -3.943 -10.345 1.00 75.62 111 PRO A N 1
ATOM 918 C CA . PRO A 1 111 ? -25.892 -3.017 -9.451 1.00 75.62 111 PRO A CA 1
ATOM 919 C C . PRO A 1 111 ? -24.869 -2.292 -8.570 1.00 75.62 111 PRO A C 1
ATOM 921 O O . PRO A 1 111 ? -23.907 -2.891 -8.084 1.00 75.62 111 PRO A O 1
ATOM 924 N N . SER A 1 112 ? -25.064 -0.987 -8.389 1.00 70.06 112 SER A N 1
ATOM 925 C CA . SER A 1 112 ? -24.094 -0.132 -7.711 1.00 70.06 112 SER A CA 1
ATOM 926 C C . SER A 1 112 ? -23.834 -0.590 -6.272 1.00 70.06 112 SER A C 1
ATOM 928 O O . SER A 1 112 ? -24.756 -0.817 -5.484 1.00 70.06 112 SER A O 1
ATOM 930 N N . LEU A 1 113 ? -22.552 -0.705 -5.914 1.00 76.38 113 LEU A N 1
ATOM 931 C CA . LEU A 1 113 ? -22.135 -0.954 -4.539 1.00 76.38 113 LEU A CA 1
ATOM 932 C C . LEU A 1 113 ? -22.441 0.292 -3.698 1.00 76.38 113 LEU A C 1
ATOM 934 O O . LEU A 1 113 ? -21.882 1.364 -3.936 1.00 76.38 113 LEU A O 1
ATOM 938 N N . LYS A 1 114 ? -23.324 0.156 -2.708 1.00 79.50 114 LYS A N 1
ATOM 939 C CA . LYS A 1 114 ? -23.599 1.210 -1.726 1.00 79.50 114 LYS A CA 1
ATOM 940 C C . LYS A 1 114 ? -22.697 1.003 -0.515 1.00 79.50 114 LYS A C 1
ATOM 942 O O . LYS A 1 114 ? -22.871 0.041 0.224 1.00 79.50 114 LYS A O 1
ATOM 947 N N . ASN A 1 115 ? -21.759 1.919 -0.300 1.00 81.38 115 ASN A N 1
ATOM 948 C CA . ASN A 1 115 ? -20.961 1.947 0.921 1.00 81.38 115 ASN A CA 1
ATOM 949 C C . ASN A 1 115 ? -21.710 2.749 1.991 1.00 81.38 115 ASN A C 1
ATOM 951 O O . ASN A 1 115 ? -22.043 3.914 1.777 1.00 81.38 115 ASN A O 1
ATOM 955 N N . THR A 1 116 ? -21.965 2.137 3.145 1.00 88.19 116 THR A N 1
ATOM 956 C CA . THR A 1 116 ? -22.546 2.812 4.312 1.00 88.19 116 THR A CA 1
ATOM 957 C C . THR A 1 116 ? -21.530 2.800 5.443 1.00 88.19 116 THR A C 1
ATOM 959 O O . THR A 1 116 ? -21.075 1.738 5.860 1.00 88.19 116 THR A O 1
ATOM 962 N N . LEU A 1 117 ? -21.169 3.984 5.935 1.00 91.75 117 LEU A N 1
ATOM 963 C CA . LEU A 1 117 ? -20.303 4.140 7.097 1.00 91.75 117 LEU A CA 1
ATOM 964 C C . LEU A 1 117 ? -21.170 4.238 8.355 1.00 91.75 117 LEU A C 1
ATOM 966 O O . LEU A 1 117 ? -21.954 5.176 8.493 1.00 91.75 117 LEU A O 1
ATOM 970 N N . VAL A 1 118 ? -21.017 3.284 9.272 1.00 92.56 118 VAL A N 1
ATOM 971 C CA . VAL A 1 118 ? -21.679 3.302 10.582 1.00 92.56 118 VAL A CA 1
ATOM 972 C C . VAL A 1 118 ? -20.648 3.673 11.638 1.00 92.56 118 VAL A C 1
ATOM 974 O O . VAL A 1 118 ? -19.670 2.958 11.835 1.00 92.56 118 VAL A O 1
ATOM 977 N N . ILE A 1 119 ? -20.868 4.796 12.321 1.00 92.19 119 ILE A N 1
ATOM 978 C CA . ILE A 1 119 ? -20.000 5.255 13.407 1.00 92.19 119 ILE A CA 1
ATOM 979 C C . ILE A 1 119 ? -20.618 4.804 14.727 1.00 92.19 119 ILE A C 1
ATOM 981 O O . ILE A 1 119 ? -21.640 5.336 15.163 1.00 92.19 119 ILE A O 1
ATOM 985 N N . LEU A 1 120 ? -19.996 3.812 15.360 1.00 89.81 120 LEU A N 1
ATOM 986 C CA . LEU A 1 120 ? -20.399 3.321 16.673 1.00 89.81 120 LEU A CA 1
ATOM 987 C C . LEU A 1 120 ? -19.704 4.129 17.769 1.00 89.81 120 LEU A C 1
ATOM 989 O O . LEU A 1 120 ? -18.526 4.468 17.661 1.00 89.81 120 LEU A O 1
ATOM 993 N N . ARG A 1 121 ? -20.438 4.435 18.841 1.00 89.44 121 ARG A N 1
ATOM 994 C CA . ARG A 1 121 ? -19.846 5.026 20.044 1.00 89.44 121 ARG A CA 1
ATOM 995 C C . ARG A 1 121 ? -19.326 3.898 20.938 1.00 89.44 121 ARG A C 1
ATOM 997 O O . ARG A 1 121 ? -20.072 2.941 21.147 1.00 89.44 121 ARG A O 1
ATOM 1004 N N . PRO A 1 122 ? -18.106 4.009 21.486 1.00 86.19 122 PRO A N 1
ATOM 1005 C CA . PRO A 1 122 ? -17.586 3.000 22.397 1.00 86.19 122 PRO A CA 1
ATOM 1006 C C . PRO A 1 122 ? -18.456 2.923 23.654 1.00 86.19 122 PRO A C 1
ATOM 1008 O O . PRO A 1 122 ? -18.879 3.954 24.191 1.00 86.19 122 PRO A O 1
ATOM 1011 N N . ILE A 1 123 ? -18.711 1.702 24.123 1.00 87.81 123 ILE A N 1
ATOM 1012 C CA . ILE A 1 123 ? -19.437 1.467 25.377 1.00 87.81 123 ILE A CA 1
ATOM 1013 C C . ILE A 1 123 ? -18.566 1.843 26.582 1.00 87.81 123 ILE A C 1
ATOM 1015 O O . ILE A 1 123 ? -17.341 1.906 26.489 1.00 87.81 123 ILE A O 1
ATOM 1019 N N . GLU A 1 124 ? -19.185 2.071 27.741 1.00 87.25 124 GLU A N 1
ATOM 1020 C CA . GLU A 1 124 ? -18.464 2.515 28.945 1.00 87.25 124 GLU A CA 1
ATOM 1021 C C . GLU A 1 124 ? -17.340 1.557 29.366 1.00 87.25 124 GLU A C 1
ATOM 1023 O O . GLU A 1 124 ? -16.288 2.011 29.807 1.00 87.25 124 GLU A O 1
ATOM 1028 N N . GLN A 1 125 ? -17.515 0.245 29.170 1.00 83.25 125 GLN A N 1
ATOM 1029 C CA . GLN A 1 125 ? -16.452 -0.737 29.412 1.00 83.25 125 GLN A CA 1
ATOM 1030 C C . GLN A 1 125 ? -15.241 -0.498 28.499 1.00 83.25 125 GLN A C 1
ATOM 1032 O O . GLN A 1 125 ? -14.134 -0.368 29.004 1.00 83.25 125 GLN A O 1
ATOM 1037 N N . GLN A 1 126 ? -15.453 -0.328 27.188 1.00 84.88 126 GLN A N 1
ATOM 1038 C CA . GLN A 1 126 ? -14.377 -0.028 26.233 1.00 84.88 126 GLN A CA 1
ATOM 1039 C C . GLN A 1 126 ? -13.644 1.268 26.592 1.00 84.88 126 GLN A C 1
ATOM 1041 O O . GLN A 1 126 ? -12.420 1.313 26.535 1.00 84.88 126 GLN A O 1
ATOM 1046 N N . LYS A 1 127 ? -14.370 2.318 27.001 1.00 86.81 127 LYS A N 1
ATOM 1047 C CA . LYS A 1 127 ? -13.752 3.588 27.417 1.00 86.81 127 LYS A CA 1
ATOM 1048 C C . LYS A 1 127 ? -12.825 3.410 28.616 1.00 86.81 127 LYS A C 1
ATOM 1050 O O . LYS A 1 127 ? -11.733 3.968 28.609 1.00 86.81 127 LYS A O 1
ATOM 1055 N N . ARG A 1 128 ? -13.246 2.634 29.621 1.00 85.31 128 ARG A N 1
ATOM 1056 C CA . ARG A 1 128 ? -12.425 2.351 30.807 1.00 85.31 128 ARG A CA 1
ATOM 1057 C C . ARG A 1 128 ? -11.172 1.564 30.438 1.00 85.31 128 ARG A C 1
ATOM 1059 O O . ARG A 1 128 ? -10.090 1.976 30.828 1.00 85.31 128 ARG A O 1
ATOM 1066 N N . THR A 1 129 ? -11.305 0.505 29.640 1.00 83.44 129 THR A N 1
ATOM 1067 C CA . THR A 1 129 ? -10.159 -0.313 29.211 1.00 83.44 129 THR A CA 1
ATOM 1068 C C . THR A 1 129 ? -9.165 0.504 28.380 1.00 83.44 129 THR A C 1
ATOM 1070 O O . THR A 1 129 ? -7.962 0.429 28.592 1.00 83.44 129 THR A O 1
ATOM 1073 N N . ILE A 1 130 ? -9.653 1.377 27.492 1.00 83.56 130 ILE A N 1
ATOM 1074 C CA . ILE A 1 130 ? -8.801 2.291 26.717 1.00 83.56 130 ILE A CA 1
ATOM 1075 C C . ILE A 1 130 ? -8.057 3.285 27.623 1.00 83.56 130 ILE A C 1
ATOM 1077 O O . ILE A 1 130 ? -6.882 3.556 27.393 1.00 83.56 130 ILE A O 1
ATOM 1081 N N . GLN A 1 131 ? -8.718 3.825 28.652 1.00 84.94 131 GLN A N 1
ATOM 1082 C CA . GLN A 1 131 ? -8.094 4.741 29.618 1.00 84.94 131 GLN A CA 1
ATOM 1083 C C . GLN A 1 131 ? -7.050 4.061 30.512 1.00 84.94 131 GLN A C 1
ATOM 1085 O O . GLN A 1 131 ? -6.207 4.746 31.079 1.00 84.94 131 GLN A O 1
ATOM 1090 N N . GLN A 1 132 ? -7.110 2.736 30.652 1.00 82.88 132 GLN A N 1
ATOM 1091 C CA . GLN A 1 132 ? -6.155 1.947 31.432 1.00 82.88 132 GLN A CA 1
ATOM 1092 C C . GLN A 1 132 ? -4.880 1.599 30.651 1.00 82.88 132 GLN A C 1
ATOM 1094 O O . GLN A 1 132 ? -3.944 1.063 31.241 1.00 82.88 132 GLN A O 1
ATOM 1099 N N . ILE A 1 133 ? -4.814 1.904 29.348 1.00 82.56 133 ILE A N 1
ATOM 1100 C CA . ILE A 1 133 ? -3.613 1.659 28.547 1.00 82.56 133 ILE A CA 1
ATOM 1101 C C . ILE A 1 133 ? -2.456 2.519 29.089 1.00 82.56 133 ILE A C 1
ATOM 1103 O O . ILE A 1 133 ? -2.590 3.743 29.131 1.00 82.56 133 ILE A O 1
ATOM 1107 N N . PRO A 1 134 ? -1.304 1.924 29.454 1.00 81.19 134 PRO A N 1
ATOM 1108 C CA . PRO A 1 134 ? -0.166 2.680 29.965 1.00 81.19 134 PRO A CA 1
ATOM 1109 C C . PRO A 1 134 ? 0.387 3.672 28.935 1.00 81.19 134 PRO A C 1
ATOM 1111 O O . PRO A 1 134 ? 0.690 3.301 27.798 1.00 81.19 134 PRO A O 1
ATOM 1114 N N . ASP A 1 135 ? 0.621 4.916 29.357 1.00 77.19 135 ASP A N 1
ATOM 1115 C CA . ASP A 1 135 ? 1.223 5.958 28.509 1.00 77.19 135 ASP A CA 1
ATOM 1116 C C . ASP A 1 135 ? 2.694 5.680 28.145 1.00 77.19 135 ASP A C 1
ATOM 1118 O O . ASP A 1 135 ? 3.212 6.246 27.186 1.00 77.19 135 ASP A O 1
ATOM 1122 N N . GLY A 1 136 ? 3.367 4.789 28.883 1.00 78.69 136 GLY A N 1
ATOM 1123 C CA . GLY A 1 136 ? 4.759 4.391 28.635 1.00 78.69 136 GLY A CA 1
ATOM 1124 C C . GLY A 1 136 ? 4.944 3.339 27.535 1.00 78.69 136 GLY A C 1
ATOM 1125 O O . GLY A 1 136 ? 6.072 2.926 27.273 1.00 78.69 136 GLY A O 1
ATOM 1126 N N . LEU A 1 137 ? 3.860 2.869 26.916 1.00 80.62 137 LEU A N 1
ATOM 1127 C CA . LEU A 1 137 ? 3.908 1.814 25.912 1.00 80.62 137 LEU A CA 1
ATOM 1128 C C . LEU A 1 137 ? 4.366 2.347 24.543 1.00 80.62 137 LEU A C 1
ATOM 1130 O O . LEU A 1 137 ? 3.994 3.444 24.124 1.00 80.62 137 LEU A O 1
ATOM 1134 N N . ASN A 1 138 ? 5.122 1.533 23.800 1.00 85.75 138 ASN A N 1
ATOM 1135 C CA . ASN A 1 138 ? 5.503 1.852 22.426 1.00 85.75 138 ASN A CA 1
ATOM 1136 C C . ASN A 1 138 ? 4.261 2.123 21.559 1.00 85.75 138 ASN A C 1
ATOM 1138 O O . ASN A 1 138 ? 3.242 1.440 21.672 1.00 85.75 138 ASN A O 1
ATOM 1142 N N . ASN A 1 139 ? 4.365 3.070 20.621 1.00 85.88 139 ASN A N 1
ATOM 1143 C CA . ASN A 1 139 ? 3.241 3.486 19.769 1.00 85.88 139 ASN A CA 1
ATOM 1144 C C . ASN A 1 139 ? 2.555 2.321 19.033 1.00 85.88 139 ASN A C 1
ATOM 1146 O O . ASN A 1 139 ? 1.334 2.337 18.865 1.00 85.88 139 ASN A O 1
ATOM 1150 N N . LEU A 1 140 ? 3.323 1.314 18.603 1.00 86.94 140 LEU A N 1
ATOM 1151 C CA . LEU A 1 140 ? 2.792 0.130 17.925 1.00 86.94 140 LEU A CA 1
ATOM 1152 C C . LEU A 1 140 ? 1.913 -0.705 18.859 1.00 86.94 140 LEU A C 1
ATOM 1154 O O . LEU A 1 140 ? 0.769 -1.006 18.524 1.00 86.94 140 LEU A O 1
ATOM 1158 N N . ASP A 1 141 ? 2.431 -1.041 20.036 1.00 86.31 141 ASP A N 1
ATOM 1159 C C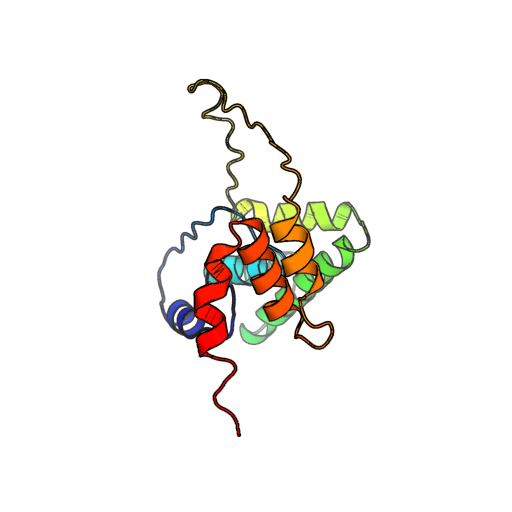A . ASP A 1 141 ? 1.725 -1.865 21.015 1.00 86.31 141 ASP A CA 1
ATOM 1160 C C . ASP A 1 141 ? 0.485 -1.138 21.541 1.00 86.31 141 ASP A C 1
ATOM 1162 O O . ASP A 1 141 ? -0.582 -1.742 21.669 1.00 86.31 141 ASP A O 1
ATOM 1166 N N . ARG A 1 142 ? 0.584 0.185 21.720 1.00 85.75 142 ARG A N 1
ATOM 1167 C CA . ARG A 1 142 ? -0.547 1.048 22.075 1.00 85.75 142 ARG A CA 1
ATOM 1168 C C . ARG A 1 142 ? -1.641 1.022 21.011 1.00 85.75 142 ARG A C 1
ATOM 1170 O O . ARG A 1 142 ? -2.813 0.840 21.330 1.00 85.75 142 ARG A O 1
ATOM 1177 N N . THR A 1 143 ? -1.263 1.160 19.740 1.00 87.12 143 THR A N 1
ATOM 1178 C CA . THR A 1 143 ? -2.202 1.116 18.604 1.00 87.12 143 THR A CA 1
ATOM 1179 C C . THR A 1 143 ? -2.844 -0.263 18.467 1.00 87.12 143 THR A C 1
ATOM 1181 O O . THR A 1 143 ? -4.037 -0.370 18.176 1.00 87.12 143 THR A O 1
ATOM 1184 N N . ASN A 1 144 ? -2.076 -1.322 18.720 1.00 88.19 144 ASN A N 1
ATOM 1185 C CA . ASN A 1 144 ? -2.563 -2.693 18.712 1.00 88.19 144 ASN A CA 1
ATOM 1186 C C . ASN A 1 144 ? -3.615 -2.917 19.815 1.00 88.19 144 ASN A C 1
ATOM 1188 O O . ASN A 1 144 ? -4.729 -3.334 19.512 1.00 88.19 144 ASN A O 1
ATOM 1192 N N . LEU A 1 145 ? -3.315 -2.562 21.071 1.00 86.38 145 LEU A N 1
ATOM 1193 C CA . LEU A 1 145 ? -4.276 -2.666 22.181 1.00 86.38 145 LEU A CA 1
ATOM 1194 C C . LEU A 1 145 ? -5.542 -1.841 21.930 1.00 86.38 145 LEU A C 1
ATOM 1196 O O . LEU A 1 145 ? -6.652 -2.352 22.060 1.00 86.38 145 LEU A O 1
ATOM 1200 N N . MET A 1 146 ? -5.386 -0.597 21.473 1.00 86.06 146 MET A N 1
ATOM 1201 C CA . MET A 1 146 ? -6.514 0.262 21.113 1.00 86.06 146 MET A CA 1
ATOM 1202 C C . MET A 1 146 ? -7.408 -0.381 20.042 1.00 86.06 146 MET A C 1
ATOM 1204 O O . MET A 1 146 ? -8.637 -0.306 20.125 1.00 86.06 146 MET A O 1
ATOM 1208 N N . SER A 1 147 ? -6.804 -1.041 19.049 1.00 88.81 147 SER A N 1
ATOM 1209 C CA . SER A 1 147 ? -7.530 -1.751 17.991 1.00 88.81 147 SER A CA 1
ATOM 1210 C C . SER A 1 147 ? -8.303 -2.948 18.547 1.00 88.81 147 SER A C 1
ATOM 1212 O O . SER A 1 147 ? -9.477 -3.110 18.223 1.00 88.81 147 SER A O 1
ATOM 1214 N N . LEU A 1 148 ? -7.694 -3.741 19.435 1.00 87.31 148 LEU A N 1
ATOM 1215 C CA . LEU A 1 148 ? -8.352 -4.882 20.082 1.00 87.31 148 LEU A CA 1
ATOM 1216 C C . LEU A 1 148 ? -9.567 -4.439 20.908 1.00 87.31 148 LEU A C 1
ATOM 1218 O O . LEU A 1 148 ? -10.660 -4.975 20.724 1.00 87.31 148 LEU A O 1
ATOM 1222 N N . PHE A 1 149 ? -9.419 -3.405 21.741 1.00 85.25 149 PHE A N 1
ATOM 1223 C CA . PHE A 1 149 ? -10.521 -2.898 22.571 1.00 85.25 149 PHE A CA 1
ATOM 1224 C C . PHE A 1 149 ? -11.643 -2.273 21.752 1.00 85.25 149 PHE A C 1
ATOM 1226 O O . PHE A 1 149 ? -12.815 -2.387 22.120 1.00 85.25 149 PHE A O 1
ATOM 1233 N N . SER A 1 150 ? -11.300 -1.654 20.621 1.00 86.50 150 SER A N 1
ATOM 1234 C CA . SER A 1 150 ? -12.281 -1.107 19.682 1.00 86.50 150 SER A CA 1
ATOM 1235 C C . SER A 1 150 ? -13.111 -2.204 19.005 1.00 86.50 150 SER A C 1
ATOM 1237 O O . SER A 1 150 ? -14.274 -1.962 18.689 1.00 86.50 150 SER A O 1
ATOM 1239 N N . ILE A 1 151 ? -12.549 -3.406 18.819 1.00 87.94 151 ILE A N 1
ATOM 1240 C CA . ILE A 1 151 ? -13.266 -4.574 18.288 1.00 87.94 151 ILE A CA 1
ATOM 1241 C C . ILE A 1 151 ? -14.143 -5.197 19.380 1.00 87.94 151 ILE A C 1
ATOM 1243 O O . ILE A 1 151 ? -15.359 -5.273 19.209 1.00 87.94 151 ILE A O 1
ATOM 1247 N N . HIS A 1 152 ? -13.548 -5.643 20.494 1.00 85.56 152 HIS A N 1
ATOM 1248 C CA . HIS A 1 152 ? -14.287 -6.225 21.617 1.00 85.56 152 HIS A CA 1
ATOM 1249 C C . HIS A 1 152 ? -13.437 -6.304 22.907 1.00 85.56 152 HIS A C 1
ATOM 1251 O O . HIS A 1 152 ? -12.306 -6.788 22.846 1.00 85.56 152 HIS A O 1
ATOM 1257 N N . PRO A 1 153 ? -13.969 -5.934 24.095 1.00 78.06 153 PRO A N 1
ATOM 1258 C CA . PRO A 1 153 ? -13.220 -5.972 25.361 1.00 78.06 153 PRO A CA 1
ATOM 1259 C C . PRO A 1 153 ? -12.657 -7.343 25.765 1.00 78.06 153 PRO A C 1
ATOM 1261 O O . PRO A 1 153 ? -11.655 -7.406 26.462 1.00 78.06 153 PRO A O 1
ATOM 1264 N N . SER A 1 154 ? -13.269 -8.453 25.338 1.00 80.50 154 SER A N 1
ATOM 1265 C CA . SER A 1 154 ? -12.790 -9.799 25.707 1.00 80.50 154 SER A CA 1
ATOM 1266 C C . SER A 1 154 ? -11.489 -10.215 25.015 1.00 80.50 154 SER A C 1
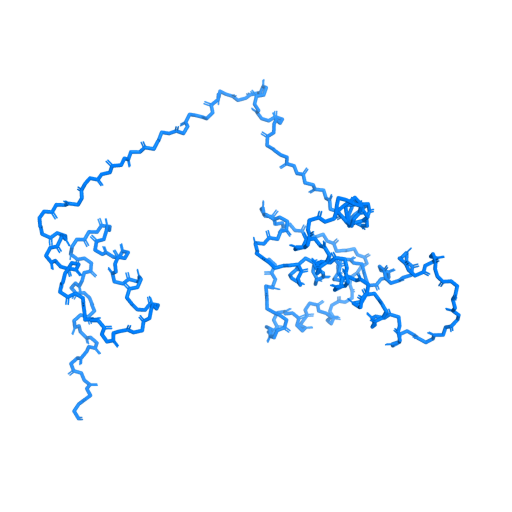ATOM 1268 O O . SER A 1 154 ? -10.910 -11.225 25.396 1.00 80.50 154 SER A O 1
ATOM 1270 N N . LEU A 1 155 ? -11.048 -9.483 23.986 1.00 77.56 155 LEU A N 1
ATOM 1271 C CA . LEU A 1 155 ? -9.804 -9.774 23.264 1.00 77.56 155 LEU A CA 1
ATOM 1272 C C . LEU A 1 155 ? -8.548 -9.389 24.067 1.00 77.56 155 LEU A C 1
ATOM 1274 O O . LEU A 1 155 ? -7.437 -9.674 23.631 1.00 77.56 155 LEU A O 1
ATOM 1278 N N . ASP A 1 156 ? -8.720 -8.759 25.233 1.00 66.38 156 ASP A N 1
ATOM 1279 C CA . ASP A 1 156 ? -7.641 -8.444 26.179 1.00 66.38 156 ASP A CA 1
ATOM 1280 C C . ASP A 1 156 ? -7.131 -9.677 26.941 1.00 66.38 156 ASP A C 1
ATOM 1282 O O . ASP A 1 156 ? -5.949 -9.785 27.267 1.00 66.38 156 ASP A O 1
ATOM 1286 N N . ALA A 1 157 ? -8.019 -10.653 27.171 1.00 55.25 157 ALA A N 1
ATOM 1287 C CA . ALA A 1 157 ? -7.783 -11.791 28.060 1.00 55.25 157 ALA A CA 1
ATOM 1288 C C . ALA A 1 157 ? -6.622 -12.710 27.625 1.00 55.25 157 ALA A C 1
ATOM 1290 O O . ALA A 1 157 ? -6.164 -13.537 28.407 1.00 55.25 157 ALA A O 1
ATOM 1291 N N . GLU A 1 158 ? -6.128 -12.578 26.390 1.00 54.72 158 GLU A N 1
ATOM 1292 C CA . GLU A 1 158 ? -4.996 -13.362 25.883 1.00 54.72 158 GLU A CA 1
ATOM 1293 C C . GLU A 1 158 ? -3.631 -12.674 26.077 1.00 54.72 158 GLU A C 1
ATOM 1295 O O . GLU A 1 158 ? -2.605 -13.356 26.062 1.00 54.72 158 GLU A O 1
ATOM 1300 N N . LYS A 1 159 ? -3.574 -11.348 26.295 1.00 54.41 159 LYS A N 1
ATOM 1301 C CA . LYS A 1 159 ? -2.300 -10.617 26.465 1.00 54.41 159 LYS A CA 1
ATOM 1302 C C . LYS A 1 159 ? -1.827 -10.506 27.912 1.00 54.41 159 LYS A C 1
ATOM 1304 O O . LYS A 1 159 ? -0.618 -10.393 28.124 1.00 54.41 159 LYS A O 1
ATOM 1309 N N . GLU A 1 160 ? -2.724 -10.627 28.890 1.00 48.94 160 GLU A N 1
ATOM 1310 C CA . GLU A 1 160 ? -2.348 -10.714 30.312 1.00 48.94 160 GLU A CA 1
ATOM 1311 C C . GLU A 1 160 ? -1.398 -11.899 30.590 1.00 48.94 160 GLU A C 1
ATOM 1313 O O . GLU A 1 160 ? -0.552 -11.821 31.475 1.00 48.94 160 GLU A O 1
ATOM 1318 N N . PHE A 1 161 ? -1.409 -12.949 29.758 1.00 42.03 161 PHE A N 1
ATOM 1319 C CA . PHE A 1 161 ? -0.508 -14.102 29.894 1.00 42.03 161 PHE A CA 1
ATOM 1320 C C . PHE A 1 161 ? 0.950 -13.864 29.460 1.00 42.03 161 PHE A C 1
ATOM 1322 O O . PHE A 1 161 ? 1.773 -14.768 29.605 1.00 42.03 161 PHE A O 1
ATOM 1329 N N . SER A 1 162 ? 1.294 -12.690 28.916 1.00 46.09 162 SER A N 1
ATOM 1330 C CA . SER A 1 162 ? 2.657 -12.410 28.421 1.00 46.09 162 SER A CA 1
ATOM 1331 C C . SER A 1 162 ? 3.421 -11.341 29.205 1.00 46.09 162 SER A C 1
ATOM 1333 O O . SER A 1 162 ? 4.612 -11.171 28.964 1.00 46.09 162 SER A O 1
ATOM 1335 N N . ILE A 1 163 ? 2.773 -10.627 30.130 1.00 45.56 163 ILE A N 1
ATOM 1336 C CA . ILE A 1 163 ? 3.421 -9.549 30.902 1.00 45.56 163 ILE A CA 1
ATOM 1337 C C . ILE A 1 163 ? 3.981 -10.069 32.241 1.00 45.56 163 ILE A C 1
ATOM 1339 O O . ILE A 1 163 ? 4.877 -9.455 32.806 1.00 45.56 163 ILE A O 1
ATOM 1343 N N . ASP A 1 164 ? 3.569 -11.260 32.685 1.00 40.47 164 ASP A N 1
ATOM 1344 C CA . ASP A 1 164 ? 3.882 -11.795 34.021 1.00 40.47 164 ASP A CA 1
ATOM 1345 C C . ASP A 1 164 ? 5.110 -12.734 34.083 1.00 40.47 164 ASP A C 1
ATOM 1347 O O . ASP A 1 164 ? 5.234 -13.574 34.973 1.00 40.47 164 ASP A O 1
ATOM 1351 N N . LYS A 1 165 ? 6.038 -12.648 33.119 1.00 36.47 165 LYS A N 1
ATOM 1352 C CA . LYS A 1 165 ? 7.304 -13.408 33.159 1.00 36.47 165 LYS A CA 1
ATOM 1353 C C . LYS A 1 165 ? 8.494 -12.566 32.727 1.00 36.47 165 LYS A C 1
ATOM 1355 O O . LYS A 1 165 ? 9.040 -12.758 31.643 1.00 36.47 165 LYS A O 1
ATOM 1360 N N . SER A 1 166 ? 8.907 -11.642 33.580 1.00 37.16 166 SER A N 1
ATOM 1361 C CA . SER A 1 166 ? 10.267 -11.092 33.607 1.00 37.16 166 SER A CA 1
ATOM 1362 C C . SER A 1 166 ? 10.515 -10.493 34.993 1.00 37.16 166 SER A C 1
ATOM 1364 O O . SER A 1 166 ? 10.544 -9.275 35.137 1.00 37.16 166 SER A O 1
ATOM 1366 N N . ASP A 1 167 ? 10.638 -11.374 35.988 1.00 35.56 167 ASP A N 1
ATOM 1367 C CA . ASP A 1 167 ? 11.348 -11.107 37.247 1.00 35.56 167 ASP A CA 1
ATOM 1368 C C . ASP A 1 167 ? 12.803 -11.588 37.115 1.00 35.56 167 ASP A C 1
ATOM 1370 O O . ASP A 1 167 ? 13.007 -12.668 36.503 1.00 35.56 167 ASP A O 1
#

Secondary structure (DSSP, 8-state):
----TTSHHHHHHHH---S------SSS-SS-HHHHHHHHHHH-TTHHHHHHTTS-----HHHHHHHHHHHHHHHHHHHTTT-HHHHHHHHHHHTTT-----S-TTTTTSPPP------PPPPHHHHHHHHTS-TTS-HHHHHHHHHHHHH-GGGGTTTGGGTS---

Foldseek 3Di:
DPQDCPDPVVVVLVVDDDPADDDDDPDCDDPDVVSNVSVVCSRPVCLLVVVCVVPDDDDDSVVSVVVVVVLSVVLVVVVVVVDPVSVVVVCVSCVVPDDDDPPCVCPVPDPDDDDDDDDDDQDPLLVVQLVPPDPPDDPVVNVVSNVQSVVPPVSCVVCVVPPPPDD

Radius of gyration: 23.91 Å; chains: 1; bounding box: 55×36×62 Å

Sequence (167 aa):
MPQNHRSFLWKDLTEFKTWRWIILSRTPFMDNFDELYSALFLVNPDLSDTISSKSCSNNRRGQKSNVLKKRWDSLTNAIDKKSDKSIEELKSMIDPFLHVYNGTVLQDRLPSLKNTLVILRPIEQQKRTIQQIPDGLNNLDRTNLMSLFSIHPSLDAEKEFSIDKSD

Organism: NCBI:txid153742

InterPro domains:
  IPR000330 SNF2, N-terminal domain [PF00176] (3-132)
  IPR038718 SNF2-like, N-terminal domain superfamily [G3DSA:3.40.50.10810] (1-100)
  IPR044567 SNF2 domain-containing protein CLSY/DRD1 [PTHR45821] (2-159)

pLDDT: mean 73.73, std 14.14, range [35.56, 92.56]